Protein AF-A0A699VR55-F1 (afdb_monomer)

pLDDT: mean 71.98, std 16.81, range [39.75, 91.88]

Foldseek 3Di:
DPPLVVLVVVLVPDDPVVNVLLCVQVVNCLNVDDPVVVVVSVVVCVVCVVVSCVVVVVVCVVPDDPDPVVVVVVVVVVVVVVVVVVVVVVVVVVVVPPDDDPPDDDDDDDDDPDDDDD

Secondary structure (DSSP, 8-state):
---HHHHHHHHHHS-HHHHHHHHHHHTT-GGGS-HHHHHHHHHHHHHTHHHHHHHHHHHHTTS---SSHHHHHHHHHHHHHHHHHHHHHHHHHHHHT---------------------

Sequence (118 aa):
MFPVTQIDTFYNGLTLRHRDTINAAAGETFMKRRPEECYDIIKNMTAHHNDWETSTQRSESSSSITSSSDTEIAALKAEMAEINKNLMRVLHVNQQGKAVTPNYETCGGSHSFTDCPA

Mean predicted aligned error: 18.58 Å

Radius of gyration: 27.12 Å; Cα contacts (8 Å, |Δi|>4): 20; chains: 1; bounding box: 40×49×87 Å

Solvent-accessible surface area (backbone atoms only — not comparable to full-atom values): 7503 Å² total; per-residue (Å²): 130,83,63,66,66,57,58,54,51,53,59,72,69,47,56,70,70,57,48,53,53,50,22,60,77,46,72,70,38,48,93,78,51,56,70,70,57,45,49,51,52,55,50,49,49,64,76,40,40,71,64,49,49,50,55,53,43,56,62,36,66,79,55,79,83,94,75,71,60,66,62,52,54,55,51,52,55,52,53,53,53,53,54,54,53,50,50,53,48,54,54,52,54,61,65,70,70,74,80,81,78,83,81,75,88,83,82,86,86,87,82,83,93,7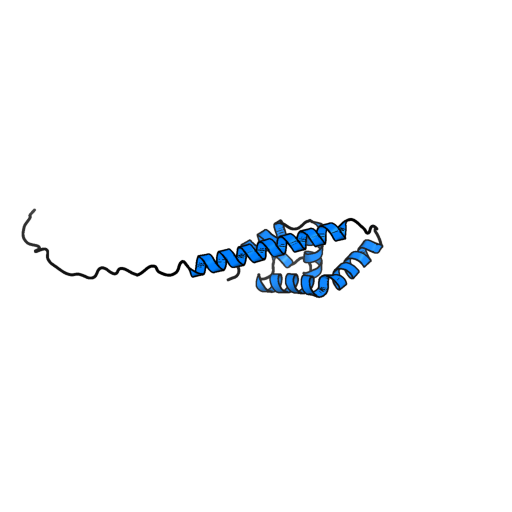3,90,87,89,133

Organism: Tanacetum cinerariifolium (NCBI:txid118510)

Structure (mmCIF, N/CA/C/O backbone):
data_AF-A0A699VR55-F1
#
_entry.id   AF-A0A699VR55-F1
#
loop_
_atom_site.group_PDB
_atom_site.id
_atom_site.type_symbol
_atom_site.label_atom_id
_atom_site.label_alt_id
_atom_site.label_comp_id
_atom_site.label_asym_id
_atom_site.label_entity_id
_atom_site.label_seq_id
_atom_site.pdbx_PDB_ins_code
_atom_site.Cartn_x
_atom_site.Cartn_y
_atom_site.Cartn_z
_atom_site.occupancy
_atom_site.B_iso_or_equiv
_atom_site.auth_seq_id
_atom_site.auth_comp_id
_atom_site.auth_asym_id
_atom_site.auth_atom_id
_atom_site.pdbx_PDB_model_num
ATOM 1 N N . MET A 1 1 ? -14.618 -5.548 11.694 1.00 52.09 1 MET A N 1
ATOM 2 C CA . MET A 1 1 ? -13.806 -4.323 11.818 1.00 52.09 1 MET A CA 1
ATOM 3 C C . MET A 1 1 ? -12.442 -4.642 11.245 1.00 52.09 1 MET A C 1
ATOM 5 O O . MET A 1 1 ? -11.775 -5.511 11.795 1.00 52.09 1 MET A O 1
ATOM 9 N N . PHE A 1 2 ? -12.083 -4.060 10.100 1.00 53.81 2 PHE A N 1
ATOM 10 C CA . PHE A 1 2 ? -10.718 -4.182 9.589 1.00 53.81 2 PHE A CA 1
ATOM 11 C C . PHE A 1 2 ? -9.791 -3.452 10.567 1.00 53.81 2 PHE A C 1
ATOM 13 O O . PHE A 1 2 ? -10.097 -2.316 10.938 1.00 53.81 2 PHE A O 1
ATOM 20 N N . PRO A 1 3 ? -8.729 -4.092 11.076 1.00 64.19 3 PRO A N 1
ATOM 21 C CA . PRO A 1 3 ? -7.882 -3.446 12.057 1.00 64.19 3 PRO A CA 1
ATOM 22 C C . PRO A 1 3 ? -7.101 -2.327 11.360 1.00 64.19 3 PRO A C 1
ATOM 24 O O . PRO A 1 3 ? -6.351 -2.580 10.423 1.00 64.19 3 PRO A O 1
ATOM 27 N N . VAL A 1 4 ? -7.292 -1.090 11.830 1.00 67.81 4 VAL A N 1
ATOM 28 C CA . VAL A 1 4 ? -6.592 0.133 11.377 1.00 67.81 4 VAL A CA 1
ATOM 29 C C . VAL A 1 4 ? -5.079 -0.107 11.243 1.00 67.81 4 VAL A C 1
ATOM 31 O O . VAL A 1 4 ? -4.454 0.313 10.273 1.00 67.81 4 VAL A O 1
ATOM 34 N N . THR A 1 5 ? -4.540 -0.953 12.124 1.00 79.12 5 THR A N 1
ATOM 35 C CA . THR A 1 5 ? -3.138 -1.378 12.154 1.00 79.12 5 THR A CA 1
ATOM 36 C C . THR A 1 5 ? -2.628 -2.023 10.860 1.00 79.12 5 THR A C 1
ATOM 38 O O . THR A 1 5 ? -1.430 -1.954 10.588 1.00 79.12 5 THR A O 1
ATOM 41 N N . GLN A 1 6 ? -3.485 -2.640 10.039 1.00 82.88 6 GLN A N 1
ATOM 42 C CA . GLN A 1 6 ? -3.068 -3.242 8.766 1.00 82.88 6 GLN A CA 1
ATOM 43 C C . GLN A 1 6 ? -2.752 -2.189 7.700 1.00 82.88 6 GLN A C 1
ATOM 45 O O . GLN A 1 6 ? -1.771 -2.340 6.974 1.00 82.88 6 GLN A O 1
ATOM 50 N N . ILE A 1 7 ? -3.545 -1.117 7.630 1.00 88.06 7 ILE A N 1
ATOM 51 C CA . ILE A 1 7 ? -3.323 -0.010 6.689 1.00 88.06 7 ILE A CA 1
ATOM 52 C C . ILE A 1 7 ? -2.084 0.780 7.098 1.00 88.06 7 ILE A C 1
ATOM 54 O O . ILE A 1 7 ? -1.254 1.093 6.245 1.00 88.06 7 ILE A O 1
ATOM 58 N N . ASP A 1 8 ? -1.916 1.024 8.398 1.00 88.06 8 ASP A N 1
ATOM 59 C CA . ASP A 1 8 ? -0.719 1.676 8.928 1.00 88.06 8 ASP A CA 1
ATOM 60 C C . ASP A 1 8 ? 0.542 0.879 8.590 1.00 88.06 8 ASP A C 1
ATOM 62 O O . ASP A 1 8 ? 1.522 1.434 8.100 1.00 88.06 8 ASP A O 1
ATOM 66 N N . THR A 1 9 ? 0.515 -0.438 8.809 1.00 90.69 9 THR A N 1
ATOM 67 C CA . THR A 1 9 ? 1.656 -1.312 8.505 1.00 90.69 9 THR A CA 1
ATOM 68 C C . THR A 1 9 ? 1.962 -1.318 7.009 1.00 90.69 9 THR A C 1
ATOM 70 O O . THR A 1 9 ? 3.120 -1.160 6.628 1.00 90.69 9 THR A O 1
ATOM 73 N N . PHE A 1 10 ? 0.936 -1.444 6.160 1.00 88.69 10 PHE A N 1
ATOM 74 C CA . PHE A 1 10 ? 1.089 -1.393 4.707 1.00 88.69 10 PHE A CA 1
ATOM 75 C C . PHE A 1 10 ? 1.740 -0.082 4.265 1.00 88.69 10 PHE A C 1
ATOM 77 O O . PHE A 1 10 ? 2.789 -0.102 3.628 1.00 88.69 10 PHE A O 1
ATOM 84 N N . TYR A 1 11 ? 1.171 1.055 4.661 1.00 90.69 11 TYR A N 1
ATOM 85 C CA . TYR A 1 11 ? 1.680 2.366 4.275 1.00 90.69 11 TYR A CA 1
ATOM 86 C C . TYR A 1 11 ? 3.098 2.614 4.794 1.00 90.69 11 TYR A C 1
ATOM 88 O O . TYR A 1 11 ? 3.944 3.133 4.066 1.00 90.69 11 TYR A O 1
ATOM 96 N N . ASN A 1 12 ? 3.392 2.194 6.026 1.00 89.25 12 ASN A N 1
ATOM 97 C CA . ASN A 1 12 ? 4.725 2.314 6.608 1.00 89.25 12 ASN A CA 1
ATOM 98 C C . ASN A 1 12 ? 5.763 1.391 5.943 1.00 89.25 12 ASN A C 1
ATOM 100 O O . ASN A 1 12 ? 6.956 1.682 6.012 1.00 89.25 12 ASN A O 1
ATOM 104 N N . GLY A 1 13 ? 5.331 0.332 5.256 1.00 91.56 13 GLY A N 1
ATOM 105 C CA . GLY A 1 13 ? 6.189 -0.512 4.422 1.00 91.56 13 GLY A CA 1
ATOM 106 C C . GLY A 1 13 ? 6.477 0.061 3.029 1.00 91.56 13 GLY A C 1
ATOM 107 O O . GLY A 1 13 ? 7.387 -0.410 2.353 1.00 91.56 13 GLY A O 1
ATOM 108 N N . LEU A 1 14 ? 5.738 1.084 2.584 1.00 88.44 14 LEU A N 1
ATOM 109 C CA . LEU A 1 14 ? 5.921 1.674 1.257 1.00 88.44 14 LEU A CA 1
ATOM 110 C C . LEU A 1 14 ? 7.146 2.587 1.186 1.00 88.44 14 LEU A C 1
ATOM 112 O O . LEU A 1 14 ? 7.452 3.315 2.137 1.00 88.44 14 LEU A O 1
ATOM 116 N N . THR A 1 15 ? 7.774 2.620 0.007 1.00 89.19 15 THR A N 1
ATOM 117 C CA . THR A 1 15 ? 8.771 3.637 -0.351 1.00 89.19 15 THR A CA 1
ATOM 118 C C . THR A 1 15 ? 8.132 5.028 -0.396 1.00 89.19 15 THR A C 1
ATOM 120 O O . 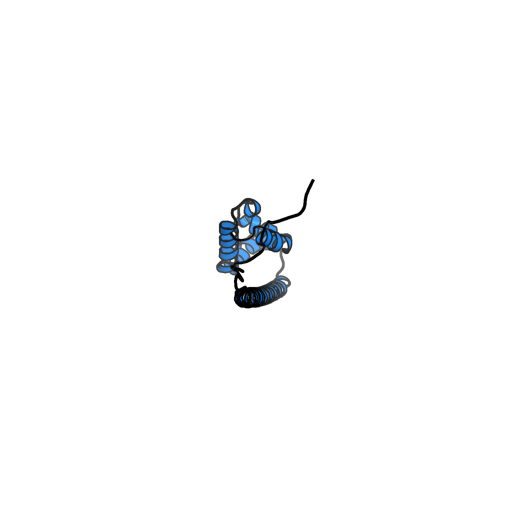THR A 1 15 ? 6.923 5.164 -0.600 1.00 89.19 15 THR A O 1
ATOM 123 N N . LEU A 1 16 ? 8.949 6.074 -0.237 1.00 88.62 16 LEU A N 1
ATOM 124 C CA . LEU A 1 16 ? 8.480 7.464 -0.237 1.00 88.62 16 LEU A CA 1
ATOM 125 C C . LEU A 1 16 ? 7.668 7.798 -1.501 1.00 88.62 16 LEU A C 1
ATOM 127 O O . LEU A 1 16 ? 6.539 8.266 -1.389 1.00 88.62 16 LEU A O 1
ATOM 131 N N . ARG A 1 17 ? 8.175 7.418 -2.684 1.00 85.69 17 ARG A N 1
ATOM 132 C CA . ARG A 1 17 ? 7.498 7.629 -3.977 1.00 85.69 17 ARG A CA 1
ATOM 133 C C . ARG A 1 17 ? 6.079 7.054 -3.995 1.00 85.69 17 ARG A C 1
ATOM 135 O O . ARG A 1 17 ? 5.145 7.700 -4.466 1.00 85.69 17 ARG A O 1
ATOM 142 N N . HIS A 1 18 ? 5.895 5.840 -3.475 1.00 85.88 18 HIS A N 1
ATOM 143 C CA . HIS A 1 18 ? 4.579 5.201 -3.452 1.00 85.88 18 HIS A CA 1
ATOM 144 C C . HIS A 1 18 ? 3.627 5.873 -2.459 1.00 85.88 18 HIS A C 1
ATOM 146 O O . HIS A 1 18 ? 2.436 5.986 -2.744 1.00 85.88 18 HIS A O 1
ATOM 152 N N . ARG A 1 19 ? 4.134 6.380 -1.329 1.00 90.44 19 ARG A N 1
ATOM 153 C CA . ARG A 1 19 ? 3.317 7.166 -0.394 1.00 90.44 19 ARG A CA 1
ATOM 154 C C . ARG A 1 19 ? 2.850 8.467 -1.025 1.00 90.44 19 ARG A C 1
ATOM 156 O O . ARG A 1 19 ? 1.668 8.776 -0.927 1.00 90.44 19 ARG A O 1
ATOM 163 N N . ASP A 1 20 ? 3.737 9.178 -1.712 1.00 88.38 20 ASP A N 1
ATOM 164 C CA . ASP A 1 20 ? 3.398 10.429 -2.396 1.00 88.38 20 ASP A CA 1
ATOM 165 C C . ASP A 1 20 ? 2.334 10.195 -3.471 1.00 88.38 20 ASP A C 1
ATOM 167 O O . ASP A 1 20 ? 1.360 10.935 -3.564 1.00 88.38 20 ASP A O 1
ATOM 171 N N . THR A 1 21 ? 2.459 9.092 -4.211 1.00 86.88 21 THR A N 1
ATOM 172 C CA . THR A 1 21 ? 1.493 8.674 -5.235 1.00 86.88 21 THR A CA 1
ATOM 173 C C . THR A 1 21 ? 0.105 8.401 -4.638 1.00 86.88 21 THR A C 1
ATOM 175 O O . THR A 1 21 ? -0.904 8.904 -5.134 1.00 86.88 21 THR A O 1
ATOM 178 N N . ILE A 1 22 ? 0.040 7.631 -3.547 1.00 89.94 22 I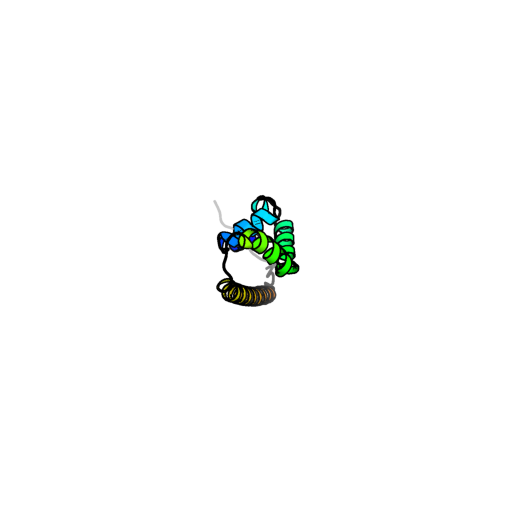LE A N 1
ATOM 179 C CA . ILE A 1 22 ? -1.217 7.315 -2.849 1.00 89.94 22 ILE A CA 1
ATOM 180 C C . ILE A 1 22 ? -1.829 8.572 -2.228 1.00 89.94 22 ILE A C 1
ATOM 182 O O . ILE A 1 22 ? -3.039 8.785 -2.313 1.00 89.94 22 ILE A O 1
ATOM 186 N N . ASN A 1 23 ? -1.005 9.425 -1.620 1.00 90.56 23 ASN A N 1
ATOM 187 C CA . ASN A 1 23 ? -1.462 10.684 -1.052 1.00 90.56 23 ASN A CA 1
ATOM 188 C C . ASN A 1 23 ? -2.005 11.602 -2.142 1.00 90.56 23 ASN A C 1
ATOM 190 O O . ASN A 1 23 ? -3.102 12.114 -1.971 1.00 90.56 23 ASN A O 1
ATOM 194 N N . ALA A 1 24 ? -1.331 11.746 -3.284 1.00 86.88 24 ALA A N 1
ATOM 195 C CA . ALA A 1 24 ? -1.836 12.529 -4.409 1.00 86.88 24 ALA A CA 1
ATOM 196 C C . ALA A 1 24 ? -3.208 12.022 -4.890 1.00 86.88 24 ALA A C 1
ATOM 198 O O . ALA A 1 24 ? -4.138 12.814 -5.037 1.00 86.88 24 ALA A O 1
ATOM 199 N N . ALA A 1 25 ? -3.375 10.702 -5.041 1.00 85.62 25 ALA A N 1
ATOM 200 C CA . ALA A 1 25 ? -4.653 10.093 -5.420 1.00 85.62 25 ALA A CA 1
ATOM 201 C C . ALA A 1 25 ? -5.764 10.324 -4.380 1.00 85.62 25 ALA A C 1
ATOM 203 O O . ALA A 1 25 ? -6.932 10.497 -4.725 1.00 85.62 25 ALA A O 1
ATOM 204 N N . ALA A 1 26 ? -5.404 10.355 -3.097 1.00 88.62 26 ALA A N 1
ATOM 205 C CA . ALA A 1 26 ? -6.328 10.583 -1.994 1.00 88.62 26 ALA A CA 1
ATOM 206 C C . ALA A 1 26 ? -6.513 12.070 -1.627 1.00 88.62 26 ALA A C 1
ATOM 208 O O . ALA A 1 26 ? -7.239 12.367 -0.673 1.00 88.62 26 ALA A O 1
ATOM 209 N N . GLY A 1 27 ? -5.853 13.005 -2.323 1.00 88.06 27 GLY A N 1
ATOM 210 C CA . GLY A 1 27 ? -5.833 14.431 -1.972 1.00 88.06 27 GLY A CA 1
ATOM 211 C C . GLY A 1 27 ? -5.174 14.710 -0.616 1.00 88.06 27 GLY A C 1
ATOM 212 O O . GLY A 1 27 ? -5.719 15.452 0.190 1.00 88.06 27 GLY A O 1
ATOM 213 N N . GLU A 1 28 ? -4.066 14.030 -0.324 1.00 87.50 28 GLU A N 1
ATOM 214 C CA . GLU A 1 28 ? -3.282 14.043 0.923 1.00 87.50 28 GLU A CA 1
ATOM 215 C C . GLU A 1 28 ? -4.035 13.568 2.178 1.00 87.50 28 GLU A C 1
ATOM 217 O O . GLU A 1 28 ? -3.540 13.656 3.303 1.00 87.50 28 GLU A O 1
ATOM 222 N N . THR A 1 29 ? -5.241 13.020 2.013 1.00 91.06 29 THR A N 1
ATOM 223 C CA . THR A 1 29 ? -6.098 12.607 3.136 1.00 91.06 29 THR A CA 1
ATOM 224 C C . THR A 1 29 ? -6.097 11.109 3.409 1.00 91.06 29 THR A C 1
ATOM 226 O O . THR A 1 29 ? -6.862 10.672 4.263 1.00 91.06 29 THR A O 1
ATOM 229 N N . PHE A 1 30 ? -5.246 10.320 2.742 1.00 91.38 30 PHE A N 1
ATOM 230 C CA . PHE A 1 30 ? -5.273 8.854 2.820 1.00 91.38 30 PHE A CA 1
ATOM 231 C C . PHE A 1 30 ? -5.321 8.341 4.270 1.00 91.38 30 PHE A C 1
ATOM 233 O O . PHE A 1 30 ? -6.235 7.616 4.640 1.00 91.38 30 PHE A O 1
ATOM 240 N N . MET A 1 31 ? -4.425 8.828 5.133 1.00 89.31 31 MET A N 1
ATOM 241 C CA . MET A 1 31 ? -4.356 8.426 6.547 1.00 89.31 31 MET A CA 1
ATOM 242 C C . MET A 1 31 ? -5.500 8.917 7.440 1.00 89.31 31 MET A C 1
ATOM 244 O O . MET A 1 31 ? -5.621 8.498 8.587 1.00 89.31 31 MET A O 1
ATOM 248 N N . LYS A 1 32 ? -6.336 9.828 6.943 1.00 89.62 32 LYS A N 1
ATOM 249 C CA . LYS A 1 32 ? -7.476 10.394 7.677 1.00 89.62 32 LYS A CA 1
ATOM 250 C C . LYS A 1 32 ? -8.802 9.739 7.283 1.00 89.62 32 LYS A C 1
ATOM 252 O O . LYS A 1 32 ? -9.831 10.055 7.878 1.00 89.62 32 LYS A O 1
ATOM 257 N N . ARG A 1 33 ? -8.796 8.873 6.266 1.00 90.12 33 ARG A N 1
ATOM 258 C CA . ARG A 1 33 ? -9.988 8.194 5.753 1.00 90.12 33 ARG A CA 1
ATOM 259 C C . ARG A 1 33 ? -10.318 6.945 6.558 1.00 90.12 33 ARG A C 1
ATOM 261 O O . ARG A 1 33 ? -9.512 6.432 7.332 1.00 90.12 33 ARG A O 1
ATOM 268 N N . ARG A 1 34 ? -11.548 6.463 6.382 1.00 91.88 34 ARG A N 1
ATOM 269 C CA . ARG A 1 34 ? -11.985 5.197 6.978 1.00 91.88 34 ARG A CA 1
ATOM 270 C C . ARG A 1 34 ? -11.247 4.030 6.315 1.00 91.88 34 ARG A C 1
ATOM 272 O O . ARG A 1 34 ? -10.945 4.129 5.124 1.00 91.88 34 ARG A O 1
ATOM 279 N N . PRO A 1 35 ? -11.006 2.918 7.031 1.00 86.06 35 PRO A N 1
ATOM 280 C CA . PRO A 1 35 ? -10.310 1.766 6.470 1.00 86.06 35 PRO A CA 1
ATOM 281 C C . PRO A 1 35 ? -10.886 1.285 5.136 1.00 86.06 35 PRO A C 1
ATOM 283 O O . PRO A 1 35 ? -10.133 0.999 4.213 1.00 86.06 35 PRO A O 1
ATOM 286 N N . GLU A 1 36 ? -12.212 1.255 5.010 1.00 89.00 36 GLU A N 1
ATOM 287 C CA . GLU A 1 36 ? -12.918 0.825 3.802 1.00 89.00 36 GLU A CA 1
ATOM 288 C C . GLU A 1 36 ? -12.582 1.708 2.589 1.00 89.00 36 GLU A C 1
ATOM 290 O O . GLU A 1 36 ? -12.269 1.192 1.520 1.00 89.00 36 GLU A O 1
ATOM 295 N N . GLU A 1 37 ? -12.544 3.031 2.771 1.00 90.69 37 GLU A N 1
ATOM 296 C CA . GLU A 1 37 ? -12.175 3.967 1.702 1.00 90.69 37 GLU A CA 1
ATOM 297 C C . GLU A 1 37 ? -10.705 3.818 1.296 1.00 90.69 37 GLU A C 1
ATOM 299 O O . GLU A 1 37 ? -10.373 3.901 0.115 1.00 90.69 37 GLU A O 1
ATOM 304 N N . CYS A 1 38 ? -9.812 3.570 2.257 1.00 90.69 38 CYS A N 1
ATOM 305 C CA . CYS A 1 38 ? -8.406 3.302 1.963 1.00 90.69 38 CYS A CA 1
ATOM 306 C C . CYS A 1 38 ? -8.243 2.030 1.122 1.00 90.69 38 CYS A C 1
ATOM 308 O O . CYS A 1 38 ? -7.447 2.017 0.181 1.00 90.69 38 CYS A O 1
ATOM 310 N N . TYR A 1 39 ? -9.015 0.979 1.417 1.00 89.50 39 TYR A N 1
ATOM 311 C CA . TYR A 1 39 ? -9.036 -0.237 0.602 1.00 89.50 39 TYR A CA 1
ATOM 312 C C . TYR A 1 39 ? -9.549 0.028 -0.811 1.00 89.50 39 TYR A C 1
ATOM 314 O O . TYR A 1 39 ? -8.937 -0.456 -1.763 1.00 89.50 39 TYR A O 1
ATOM 322 N N . ASP A 1 40 ? -10.621 0.804 -0.966 1.00 91.00 40 ASP A N 1
ATOM 323 C CA . ASP A 1 40 ? -11.151 1.150 -2.286 1.00 91.00 40 ASP A CA 1
ATOM 324 C C . ASP A 1 40 ? -10.136 1.950 -3.112 1.00 91.00 40 ASP A C 1
ATOM 326 O O . ASP A 1 40 ? -9.950 1.660 -4.293 1.00 91.00 40 ASP A O 1
ATOM 330 N N . ILE A 1 41 ? -9.400 2.882 -2.493 1.00 90.00 41 ILE A N 1
ATOM 331 C CA . ILE A 1 41 ? -8.323 3.638 -3.152 1.00 90.00 41 ILE A CA 1
ATOM 332 C C . ILE A 1 41 ? -7.191 2.704 -3.596 1.00 90.00 41 ILE A C 1
ATOM 334 O O . ILE A 1 41 ? -6.805 2.731 -4.764 1.00 90.00 41 ILE A O 1
ATOM 338 N N . ILE A 1 42 ? -6.688 1.839 -2.707 1.00 89.00 42 ILE A N 1
ATOM 339 C CA . ILE A 1 42 ? -5.628 0.872 -3.045 1.00 89.00 42 ILE A CA 1
ATOM 340 C C . ILE A 1 42 ? -6.087 -0.055 -4.178 1.00 89.00 42 ILE A C 1
ATOM 342 O O . ILE A 1 42 ? -5.346 -0.306 -5.132 1.00 89.00 42 ILE A O 1
ATOM 346 N N . LYS A 1 43 ? -7.323 -0.555 -4.098 1.00 89.38 43 LYS A N 1
ATOM 347 C CA . LYS A 1 43 ? -7.912 -1.445 -5.101 1.00 89.38 43 LYS A CA 1
ATOM 348 C C . LYS A 1 43 ? -8.065 -0.742 -6.448 1.00 89.38 43 LYS A C 1
ATOM 350 O O . LYS A 1 43 ? -7.731 -1.335 -7.469 1.00 89.38 43 LYS A O 1
ATOM 355 N N . ASN A 1 44 ? -8.509 0.512 -6.451 1.00 88.69 44 ASN A N 1
ATOM 356 C CA . ASN A 1 44 ? -8.633 1.332 -7.652 1.00 88.69 44 ASN A CA 1
ATOM 357 C C . ASN A 1 44 ? -7.264 1.598 -8.300 1.00 88.69 44 ASN A C 1
ATOM 359 O O . ASN A 1 44 ? -7.107 1.400 -9.500 1.00 88.69 44 ASN A O 1
ATOM 363 N N . MET A 1 45 ? -6.246 1.948 -7.505 1.00 84.81 45 MET A N 1
ATOM 364 C CA . MET A 1 45 ? -4.872 2.135 -7.994 1.00 84.81 45 MET A CA 1
ATOM 365 C C . MET A 1 45 ? -4.277 0.841 -8.562 1.00 84.81 45 MET A C 1
ATOM 367 O O . MET A 1 45 ? -3.577 0.873 -9.567 1.00 84.81 45 MET A O 1
ATOM 371 N N . THR A 1 46 ? -4.592 -0.306 -7.955 1.00 85.06 46 THR A N 1
ATOM 372 C CA . THR A 1 46 ? -4.148 -1.620 -8.446 1.00 85.06 46 THR A CA 1
ATOM 373 C C . THR A 1 46 ? -4.855 -2.003 -9.750 1.00 85.06 46 THR A C 1
ATOM 375 O O . THR A 1 46 ? -4.229 -2.546 -10.656 1.00 85.06 46 THR A O 1
ATOM 378 N N . ALA A 1 47 ? -6.155 -1.711 -9.868 1.00 87.25 47 ALA A N 1
ATOM 379 C CA . ALA A 1 47 ? -6.945 -1.995 -11.067 1.00 87.25 47 ALA A CA 1
ATOM 380 C C . ALA A 1 47 ? -6.553 -1.111 -12.264 1.00 87.25 47 ALA A C 1
ATOM 382 O O . ALA A 1 47 ? -6.585 -1.575 -13.401 1.00 87.25 47 ALA A O 1
ATOM 383 N N . HIS A 1 48 ? -6.143 0.130 -11.998 1.00 81.56 48 HIS A N 1
ATOM 384 C CA . HIS A 1 48 ? -5.771 1.132 -13.001 1.00 81.56 48 HIS A CA 1
ATOM 385 C C . HIS A 1 48 ? -4.268 1.446 -13.007 1.00 81.56 48 HIS A C 1
ATOM 387 O O . HIS A 1 48 ? -3.861 2.552 -13.363 1.00 81.56 48 HIS A O 1
ATOM 393 N N . HIS A 1 49 ? -3.434 0.474 -12.625 1.00 74.19 49 HIS A N 1
ATOM 394 C CA . HIS A 1 49 ? -1.988 0.658 -12.470 1.00 74.19 49 HIS A CA 1
ATOM 395 C C . HIS A 1 49 ? -1.332 1.298 -13.704 1.00 74.19 49 HIS A C 1
ATOM 397 O O . HIS A 1 49 ? -0.612 2.280 -13.569 1.00 74.19 49 HIS A O 1
ATOM 403 N N . ASN A 1 50 ? -1.643 0.808 -14.910 1.00 67.56 50 ASN A N 1
ATOM 404 C CA . ASN A 1 50 ? -1.041 1.309 -16.152 1.00 67.56 50 ASN A CA 1
ATOM 405 C C . ASN A 1 50 ? -1.448 2.761 -16.471 1.00 67.56 50 ASN A C 1
ATOM 407 O O . ASN A 1 50 ? -0.635 3.540 -16.966 1.00 67.56 50 ASN A O 1
ATOM 411 N N . ASP A 1 51 ? -2.693 3.144 -16.172 1.00 68.12 51 ASP A N 1
ATOM 412 C CA . ASP A 1 51 ? -3.206 4.496 -16.438 1.00 68.12 51 ASP A CA 1
ATOM 413 C C . ASP A 1 51 ? -2.555 5.513 -15.500 1.00 68.12 51 ASP A C 1
ATOM 415 O O . ASP A 1 51 ? -2.171 6.618 -15.899 1.00 68.12 51 ASP A O 1
ATOM 419 N N . TRP A 1 52 ? -2.394 5.116 -14.238 1.00 64.00 52 TRP A N 1
ATOM 420 C CA . TRP A 1 52 ? -1.785 5.958 -13.227 1.00 64.00 52 TRP A CA 1
ATOM 421 C C . TRP A 1 52 ? -0.272 6.048 -13.395 1.00 64.00 52 TRP A C 1
ATOM 423 O O . TRP A 1 52 ? 0.285 7.138 -13.276 1.00 64.00 52 TRP A O 1
ATOM 433 N N . GLU A 1 53 ? 0.398 4.946 -13.727 1.00 60.25 53 GLU A N 1
ATOM 434 C CA . GLU A 1 53 ? 1.817 4.949 -14.071 1.00 60.25 53 GLU A CA 1
ATOM 435 C C . GLU A 1 53 ? 2.056 5.866 -15.269 1.00 60.25 53 GLU A C 1
ATOM 437 O O . GLU A 1 53 ? 2.918 6.721 -15.183 1.00 60.25 53 GLU A O 1
ATOM 442 N N . THR A 1 54 ? 1.196 5.859 -16.294 1.00 57.00 54 THR A N 1
ATOM 443 C CA . THR A 1 54 ? 1.282 6.809 -17.419 1.00 57.00 54 THR A CA 1
ATOM 444 C C . THR A 1 54 ? 1.074 8.268 -16.985 1.00 57.00 54 THR A C 1
ATOM 446 O O . THR A 1 54 ? 1.711 9.166 -17.528 1.00 57.00 54 THR A O 1
ATOM 449 N N . SER A 1 55 ? 0.216 8.550 -15.998 1.00 58.84 55 SER A N 1
ATOM 450 C CA . SER A 1 55 ? 0.008 9.912 -15.467 1.00 58.84 55 SER A CA 1
ATOM 451 C C . SER A 1 55 ? 1.165 10.390 -14.577 1.00 58.84 55 SER A C 1
ATOM 453 O O . SER A 1 55 ? 1.593 11.547 -14.646 1.00 58.84 55 SER A O 1
ATOM 455 N N . THR A 1 56 ? 1.707 9.484 -13.766 1.00 50.72 56 THR A N 1
ATOM 456 C CA . THR A 1 56 ? 2.868 9.728 -12.898 1.00 50.72 56 THR A CA 1
ATOM 457 C C . THR A 1 56 ? 4.117 9.885 -13.763 1.00 50.72 56 THR A C 1
ATOM 459 O O . THR A 1 56 ? 4.836 10.867 -13.640 1.00 50.72 56 THR A O 1
ATOM 462 N N . GLN A 1 57 ? 4.268 9.022 -14.766 1.00 51.19 57 GLN A N 1
ATOM 463 C CA . GLN A 1 57 ? 5.303 9.038 -15.792 1.00 51.19 57 GLN A CA 1
ATOM 464 C C . GLN A 1 57 ? 5.116 10.158 -16.814 1.00 51.19 57 GLN A C 1
ATOM 466 O O . GLN A 1 57 ? 6.075 10.504 -17.477 1.00 51.19 57 GLN A O 1
ATOM 471 N N . ARG A 1 58 ? 3.944 10.780 -16.974 1.00 47.84 58 ARG A N 1
ATOM 472 C CA . ARG A 1 58 ? 3.802 12.017 -17.770 1.00 47.84 58 ARG A CA 1
ATOM 473 C C . ARG A 1 58 ? 4.355 13.221 -17.011 1.00 47.84 58 ARG A C 1
ATOM 475 O O . ARG A 1 58 ? 4.943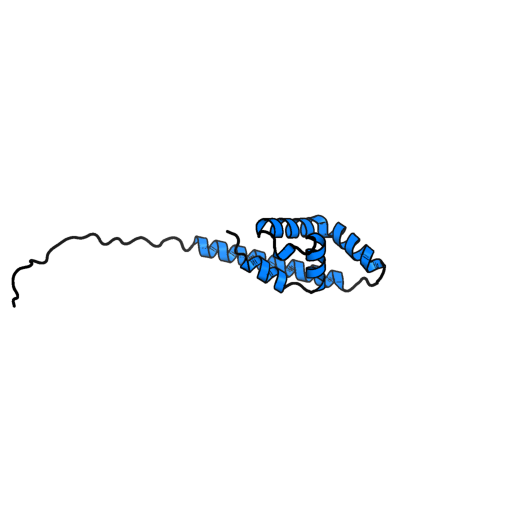 14.107 -17.627 1.00 47.84 58 ARG A O 1
ATOM 482 N N . SER A 1 59 ? 4.216 13.208 -15.687 1.00 50.47 59 SER A N 1
ATOM 483 C CA . SER A 1 59 ? 4.884 14.153 -14.787 1.00 50.47 59 SER A CA 1
ATOM 484 C C . SER A 1 59 ? 6.396 13.881 -14.740 1.00 50.47 59 SER A C 1
ATOM 486 O O . SER A 1 59 ? 7.185 14.805 -14.914 1.00 50.47 59 SER A O 1
ATOM 488 N N . GLU A 1 60 ? 6.807 12.612 -14.640 1.00 43.41 60 GLU A N 1
ATOM 489 C CA . GLU A 1 60 ? 8.215 12.184 -14.668 1.00 43.41 60 GLU A CA 1
ATOM 490 C C . GLU A 1 60 ? 8.815 12.072 -16.082 1.00 43.41 60 GLU A C 1
ATOM 492 O O . GLU A 1 60 ? 10.017 11.964 -16.221 1.00 43.41 60 GLU A O 1
ATOM 497 N N . SER A 1 61 ? 8.065 12.166 -17.181 1.00 41.94 61 SER A N 1
ATOM 498 C CA . SER A 1 61 ? 8.636 12.294 -18.543 1.00 41.94 61 SER A CA 1
ATOM 499 C C . SER A 1 61 ? 9.173 13.703 -18.782 1.00 41.94 61 SER A C 1
ATOM 501 O O . SER A 1 61 ? 9.836 13.954 -19.783 1.00 41.94 61 SER A O 1
ATOM 503 N N . SER A 1 62 ? 8.938 14.614 -17.833 1.00 49.12 62 SER A N 1
ATOM 504 C CA . SER A 1 62 ? 9.741 15.828 -17.681 1.00 49.12 62 SER A CA 1
ATOM 505 C C . SER A 1 62 ? 11.055 15.574 -16.909 1.00 49.12 62 SER A C 1
ATOM 507 O O . SER A 1 62 ? 11.886 16.471 -16.821 1.00 49.12 62 SER A O 1
ATOM 509 N N . SER A 1 63 ? 11.280 14.364 -16.381 1.00 48.78 63 SER A N 1
ATOM 510 C CA . SER A 1 63 ? 12.446 13.941 -15.588 1.00 48.78 63 SER A CA 1
ATOM 511 C C . SER A 1 63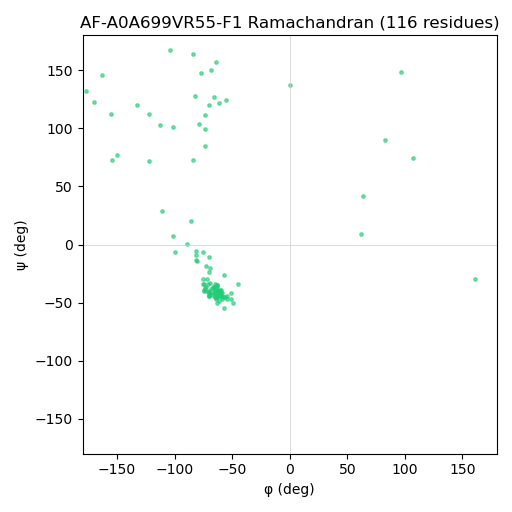 ? 12.707 12.415 -15.681 1.00 48.78 63 SER A C 1
ATOM 513 O O . SER A 1 63 ? 12.415 11.679 -14.746 1.00 48.78 63 SER A O 1
ATOM 515 N N . SER A 1 64 ? 13.205 11.952 -16.836 1.00 48.84 64 SER A N 1
ATOM 516 C CA . SER A 1 64 ? 13.885 10.669 -17.150 1.00 48.84 64 SER A CA 1
ATOM 517 C C . SER A 1 64 ? 14.072 9.647 -15.989 1.00 48.84 64 SER A C 1
ATOM 519 O O . SER A 1 64 ? 14.563 10.012 -14.930 1.00 48.84 64 SER A O 1
ATOM 521 N N . ILE A 1 65 ? 13.864 8.325 -16.108 1.00 49.19 65 ILE A N 1
ATOM 522 C CA . ILE A 1 65 ? 14.629 7.326 -16.894 1.00 49.19 65 ILE A CA 1
ATOM 523 C C . ILE A 1 65 ? 13.925 5.954 -16.734 1.00 49.19 65 ILE A C 1
ATOM 525 O O . ILE A 1 65 ? 13.652 5.511 -15.621 1.00 49.19 65 ILE A O 1
ATOM 529 N N . THR A 1 66 ? 13.696 5.239 -17.835 1.00 65.12 66 THR A N 1
ATOM 530 C CA . THR A 1 66 ? 13.225 3.844 -17.892 1.00 65.12 66 THR A CA 1
ATOM 531 C C . THR A 1 66 ? 14.380 2.847 -17.701 1.00 65.12 66 THR A C 1
ATOM 533 O O . THR A 1 66 ? 15.393 2.966 -18.384 1.00 65.12 66 THR A O 1
ATOM 536 N N . SER A 1 67 ? 14.233 1.898 -16.755 1.00 49.91 67 SER A N 1
ATOM 537 C CA . SER A 1 67 ? 14.848 0.538 -16.689 1.00 49.91 67 SER A CA 1
ATOM 538 C C . SER A 1 67 ? 14.813 -0.050 -15.254 1.00 49.91 67 SER A C 1
ATOM 540 O O . SER A 1 67 ? 14.686 -1.257 -15.074 1.00 49.91 67 SER A O 1
ATOM 542 N N . SER A 1 68 ? 14.855 0.789 -14.205 1.00 56.25 68 SER A N 1
ATOM 543 C CA . SER A 1 68 ? 14.884 0.328 -12.796 1.00 56.25 68 SER A CA 1
ATOM 544 C C . SER A 1 68 ? 13.530 -0.182 -12.272 1.00 56.25 68 SER A C 1
ATOM 546 O O . SER A 1 68 ? 13.489 -1.059 -11.411 1.00 56.25 68 SER A O 1
ATOM 548 N N . SER A 1 69 ? 12.421 0.348 -12.791 1.00 59.78 69 SER A N 1
ATOM 549 C CA . SER A 1 69 ? 11.079 0.171 -12.219 1.00 59.78 69 SER A CA 1
ATOM 550 C C . SER A 1 69 ? 10.476 -1.220 -12.448 1.00 59.78 69 SER A C 1
ATOM 552 O O . SER A 1 69 ? 9.801 -1.750 -11.567 1.00 59.78 69 SER A O 1
ATOM 554 N N . ASP A 1 70 ? 10.757 -1.857 -13.589 1.00 61.78 70 ASP A N 1
ATOM 555 C CA . ASP A 1 70 ? 10.145 -3.146 -13.959 1.00 61.78 70 ASP A CA 1
ATOM 556 C C . ASP A 1 70 ? 10.546 -4.282 -13.003 1.00 61.78 70 ASP A C 1
ATOM 558 O O . ASP A 1 70 ? 9.751 -5.170 -12.682 1.00 61.78 70 ASP A O 1
ATOM 562 N N . THR A 1 71 ? 11.778 -4.226 -12.491 1.00 68.06 71 THR A N 1
ATOM 563 C CA . THR A 1 71 ? 12.303 -5.207 -11.528 1.00 68.06 71 THR A CA 1
ATOM 564 C C . THR A 1 71 ? 11.664 -5.030 -10.147 1.00 68.06 71 THR A C 1
ATOM 566 O O . THR A 1 71 ? 11.359 -6.011 -9.466 1.00 68.06 71 THR A O 1
ATOM 569 N N . GLU A 1 72 ? 11.400 -3.789 -9.740 1.00 69.88 72 GLU A N 1
ATOM 570 C CA . GLU A 1 72 ? 10.791 -3.467 -8.444 1.00 69.88 72 GLU A CA 1
ATOM 571 C C . GLU A 1 72 ? 9.297 -3.820 -8.410 1.00 69.88 72 GLU A C 1
ATOM 573 O O . GLU A 1 72 ? 8.801 -4.346 -7.412 1.00 69.88 72 GLU A O 1
ATOM 578 N N . ILE A 1 73 ? 8.587 -3.618 -9.524 1.00 74.62 73 ILE A N 1
ATOM 579 C CA . ILE A 1 73 ? 7.179 -4.013 -9.677 1.00 74.62 73 ILE A CA 1
ATOM 580 C C . ILE A 1 73 ? 7.040 -5.541 -9.628 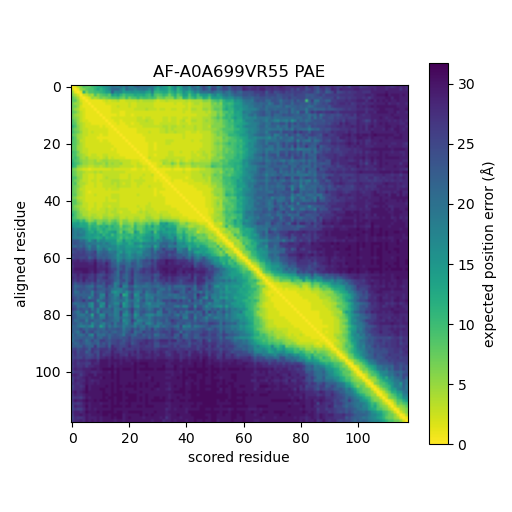1.00 74.62 73 ILE A C 1
ATOM 582 O O . ILE A 1 73 ? 6.137 -6.071 -8.971 1.00 74.62 73 ILE A O 1
ATOM 586 N N . ALA A 1 74 ? 7.958 -6.274 -10.265 1.00 79.38 74 ALA A N 1
ATOM 587 C CA . ALA A 1 74 ? 7.987 -7.732 -10.191 1.00 79.38 74 ALA A CA 1
ATOM 588 C C . ALA A 1 74 ? 8.227 -8.239 -8.755 1.00 79.38 74 ALA A C 1
ATOM 590 O O . ALA A 1 74 ? 7.564 -9.187 -8.322 1.00 79.38 74 ALA A O 1
ATOM 591 N N . ALA A 1 75 ? 9.114 -7.586 -7.996 1.00 78.75 75 ALA A N 1
ATOM 592 C CA . ALA A 1 75 ? 9.371 -7.915 -6.593 1.00 78.75 75 ALA A CA 1
ATOM 593 C C . ALA A 1 75 ? 8.146 -7.654 -5.697 1.00 78.75 75 ALA A C 1
ATOM 595 O O . ALA A 1 75 ? 7.751 -8.525 -4.919 1.00 78.75 75 ALA A O 1
ATOM 596 N N . LEU A 1 76 ? 7.475 -6.509 -5.864 1.00 74.06 76 LEU A N 1
ATOM 597 C CA . LEU A 1 76 ? 6.240 -6.180 -5.138 1.00 74.06 76 LEU A CA 1
ATOM 598 C C . LEU A 1 76 ? 5.122 -7.199 -5.397 1.00 74.06 76 LEU A C 1
ATOM 600 O O . LEU A 1 76 ? 4.402 -7.600 -4.481 1.00 74.06 76 LEU A O 1
ATOM 604 N N . LYS A 1 77 ? 4.995 -7.671 -6.641 1.00 85.19 77 LYS A N 1
ATOM 605 C CA . LYS A 1 77 ? 4.009 -8.693 -7.010 1.00 85.19 77 LYS A CA 1
ATOM 606 C C . LYS A 1 77 ? 4.272 -10.036 -6.314 1.00 85.19 77 LYS A C 1
ATOM 608 O O . LYS A 1 77 ? 3.320 -10.730 -5.951 1.00 85.19 77 LYS A O 1
ATOM 613 N N . ALA A 1 78 ? 5.539 -10.397 -6.110 1.00 84.62 78 ALA A N 1
ATOM 614 C CA . ALA A 1 78 ? 5.924 -11.608 -5.387 1.00 84.62 78 ALA A CA 1
ATOM 615 C C . ALA A 1 78 ? 5.623 -11.500 -3.880 1.00 84.62 78 ALA A C 1
ATOM 617 O O . ALA A 1 78 ? 5.026 -12.414 -3.311 1.00 84.62 78 ALA A O 1
ATOM 618 N N . GLU A 1 79 ? 5.943 -10.360 -3.263 1.00 86.06 79 GLU A N 1
ATOM 619 C CA . GLU A 1 79 ? 5.616 -10.046 -1.862 1.00 86.06 79 GLU A CA 1
ATOM 620 C C . GLU A 1 79 ? 4.104 -10.146 -1.591 1.00 86.06 79 GLU A C 1
ATOM 622 O O . GLU A 1 79 ? 3.668 -10.796 -0.638 1.00 86.06 79 GLU A O 1
ATOM 627 N N . MET A 1 80 ? 3.271 -9.595 -2.483 1.00 85.31 80 MET A N 1
ATOM 628 C CA . MET A 1 80 ? 1.810 -9.696 -2.360 1.00 85.31 80 MET A CA 1
ATOM 629 C C . MET A 1 80 ? 1.307 -11.146 -2.393 1.00 85.31 80 MET A C 1
ATOM 631 O O . MET A 1 80 ? 0.390 -11.504 -1.648 1.00 85.31 80 MET A O 1
ATOM 635 N N . ALA A 1 81 ? 1.900 -11.999 -3.231 1.00 87.44 81 ALA A N 1
ATOM 636 C CA . ALA A 1 81 ? 1.536 -13.412 -3.292 1.00 87.44 81 ALA A CA 1
ATOM 637 C C . ALA A 1 81 ? 1.898 -14.154 -1.992 1.00 87.44 81 ALA A C 1
ATOM 639 O O . ALA A 1 81 ? 1.141 -15.019 -1.542 1.00 87.44 81 ALA A O 1
ATOM 640 N N . GLU A 1 82 ? 3.019 -13.797 -1.367 1.00 91.56 82 GLU A N 1
ATOM 641 C CA . GLU A 1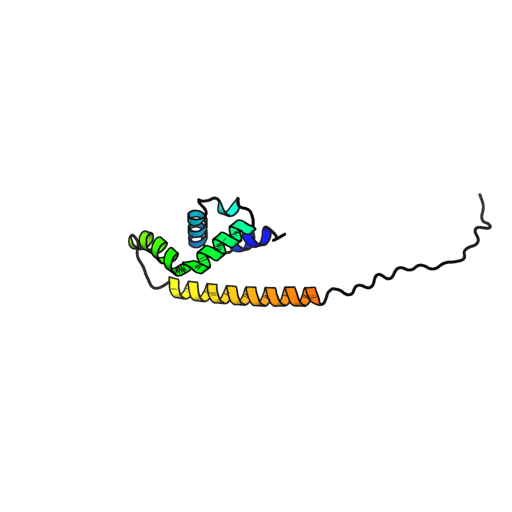 82 ? 3.471 -14.364 -0.095 1.00 91.56 82 GLU A CA 1
ATOM 642 C C . GLU A 1 82 ? 2.544 -13.965 1.066 1.00 91.56 82 GLU A C 1
ATOM 644 O O . GLU A 1 82 ? 2.109 -14.811 1.855 1.00 91.56 82 GLU A O 1
ATOM 649 N N . ILE A 1 83 ? 2.138 -12.692 1.114 1.00 80.19 83 ILE A N 1
ATOM 650 C CA . ILE A 1 83 ? 1.164 -12.181 2.089 1.00 80.19 83 ILE A CA 1
ATOM 651 C C . ILE A 1 83 ? -0.181 -12.899 1.939 1.00 80.19 83 ILE A C 1
ATOM 653 O O . ILE A 1 83 ? -0.768 -13.334 2.934 1.00 80.19 83 ILE A O 1
ATOM 657 N N . ASN A 1 84 ? -0.651 -13.093 0.704 1.00 86.25 84 ASN A N 1
ATOM 658 C CA . ASN A 1 84 ? -1.920 -13.769 0.442 1.00 86.25 84 ASN A CA 1
ATOM 659 C C . ASN A 1 84 ? -1.899 -15.240 0.915 1.00 86.25 84 ASN A C 1
ATOM 661 O O . ASN A 1 84 ? -2.853 -15.722 1.528 1.00 86.25 84 ASN A O 1
ATOM 665 N N . LYS A 1 85 ? -0.773 -15.948 0.730 1.00 89.12 85 LYS A N 1
ATOM 666 C CA . LYS A 1 85 ? -0.576 -17.304 1.282 1.00 89.12 85 LYS A CA 1
ATOM 667 C C . LYS A 1 85 ? -0.602 -17.324 2.812 1.00 89.12 85 LYS A C 1
ATOM 669 O O . LYS A 1 85 ? -1.159 -18.248 3.408 1.00 89.12 85 LYS A O 1
ATOM 674 N N . ASN A 1 86 ? 0.006 -16.336 3.466 1.00 84.44 86 ASN A N 1
ATOM 675 C CA . ASN A 1 86 ? 0.026 -16.251 4.929 1.00 84.44 86 ASN A CA 1
ATOM 676 C C . ASN A 1 86 ? -1.363 -15.964 5.498 1.00 84.44 86 ASN A C 1
ATOM 678 O O . ASN A 1 86 ? -1.758 -16.588 6.482 1.00 84.44 86 ASN A O 1
ATOM 682 N N . LEU A 1 87 ? -2.139 -15.113 4.827 1.00 79.75 87 LEU A N 1
ATOM 683 C CA . LEU A 1 87 ? -3.533 -14.864 5.175 1.00 79.75 87 LEU A CA 1
ATOM 684 C C . LEU A 1 87 ? -4.370 -16.149 5.095 1.00 79.75 87 LEU A C 1
ATOM 686 O O . LEU A 1 87 ? -5.094 -16.462 6.037 1.00 79.75 87 LEU A O 1
ATOM 690 N N . MET A 1 88 ? -4.210 -16.939 4.028 1.00 86.12 88 MET A N 1
ATOM 691 C CA . MET A 1 88 ? -4.881 -18.238 3.889 1.00 86.12 88 MET A CA 1
ATOM 692 C C . MET A 1 88 ? -4.518 -19.211 5.020 1.00 86.12 88 MET A C 1
ATOM 694 O O . MET A 1 88 ? -5.399 -19.884 5.555 1.00 86.12 88 MET A O 1
ATOM 698 N N . ARG A 1 89 ? -3.246 -19.253 5.445 1.00 82.25 89 ARG A N 1
ATOM 699 C CA . ARG A 1 89 ? -2.817 -20.055 6.605 1.00 82.25 89 ARG A CA 1
ATOM 700 C C . ARG A 1 89 ? -3.449 -19.576 7.908 1.00 82.25 89 ARG A C 1
ATOM 702 O O . ARG A 1 89 ? -3.972 -20.397 8.654 1.00 82.25 89 ARG A O 1
ATOM 709 N N . VAL A 1 90 ? -3.438 -18.273 8.178 1.00 77.69 90 VAL A N 1
ATOM 710 C CA . VAL A 1 90 ? -4.034 -17.697 9.396 1.00 77.69 90 VAL A CA 1
ATOM 711 C C . VAL A 1 90 ? -5.542 -17.953 9.450 1.00 77.69 90 VAL A C 1
ATOM 713 O O . VAL A 1 90 ? -6.065 -18.315 10.502 1.00 77.69 90 VAL A O 1
ATOM 716 N N . LEU A 1 91 ? -6.241 -17.819 8.320 1.00 78.12 91 LEU A N 1
ATOM 717 C CA . LEU A 1 91 ? -7.667 -18.133 8.218 1.00 78.12 91 LEU A CA 1
ATOM 718 C C . LEU A 1 91 ? -7.939 -19.620 8.478 1.00 78.12 91 LEU A C 1
ATOM 720 O O . LEU A 1 91 ? -8.873 -19.946 9.207 1.00 78.12 91 LEU A O 1
ATOM 724 N N . HIS A 1 92 ? -7.100 -20.515 7.951 1.00 69.88 92 HIS A N 1
ATOM 725 C CA . HIS A 1 92 ? -7.239 -21.957 8.160 1.00 69.88 92 HIS A CA 1
ATOM 726 C C . HIS A 1 92 ? -6.945 -22.385 9.609 1.00 69.88 92 HIS A C 1
ATOM 728 O O . HIS A 1 92 ? -7.690 -23.172 10.189 1.00 69.88 92 HIS A O 1
ATOM 734 N N . VAL A 1 93 ? -5.901 -21.829 10.232 1.00 63.50 93 VAL A N 1
ATOM 735 C CA . VAL A 1 93 ? -5.551 -22.097 11.639 1.00 63.50 93 VAL A CA 1
ATOM 736 C C . VAL A 1 93 ? -6.645 -21.590 12.585 1.00 63.50 93 VAL A C 1
ATOM 738 O O . VAL A 1 93 ? -7.031 -22.294 13.514 1.00 63.50 93 VAL A O 1
ATOM 741 N N . ASN A 1 94 ? -7.227 -20.418 12.312 1.00 59.34 94 ASN A N 1
ATOM 742 C CA . ASN A 1 94 ? -8.350 -19.897 13.099 1.00 59.34 94 ASN A CA 1
ATOM 743 C C . ASN A 1 94 ? -9.658 -20.681 12.895 1.00 59.34 94 ASN A C 1
ATOM 745 O O . ASN A 1 94 ? -10.503 -20.684 13.789 1.00 59.34 94 ASN A O 1
ATOM 749 N N . GLN A 1 95 ? -9.833 -21.375 11.764 1.00 58.34 95 GLN A N 1
ATOM 750 C CA . GLN A 1 95 ? -10.960 -22.294 11.558 1.00 58.34 95 GLN A CA 1
ATOM 751 C C . GLN A 1 95 ? -10.829 -23.586 12.380 1.00 58.34 95 GLN A C 1
ATOM 753 O O . GLN A 1 95 ? -11.847 -24.134 12.795 1.00 58.34 95 GLN A O 1
ATOM 758 N N . GLN A 1 96 ? -9.608 -24.049 12.674 1.00 55.06 96 GLN A N 1
ATOM 759 C CA . GLN A 1 96 ? -9.373 -25.226 13.525 1.00 55.06 96 GLN A CA 1
ATOM 760 C C . GLN A 1 96 ? -9.441 -24.913 15.037 1.00 55.06 96 GLN A C 1
ATOM 762 O O . GLN A 1 96 ? -9.574 -25.822 15.850 1.00 55.06 96 GLN A O 1
ATOM 767 N N . GLY A 1 97 ? -9.423 -23.634 15.431 1.00 52.50 97 GLY A N 1
ATOM 768 C CA . GLY A 1 97 ? -9.438 -23.178 16.828 1.00 52.50 97 GLY A CA 1
ATOM 769 C C . GLY A 1 97 ? -10.820 -23.028 17.483 1.00 52.50 97 GLY A C 1
ATOM 770 O O . GLY A 1 97 ? -10.941 -22.293 18.462 1.00 52.50 97 GLY A O 1
ATOM 771 N N . LYS A 1 98 ? -11.878 -23.668 16.964 1.00 57.03 98 LYS A N 1
ATOM 772 C CA . LYS A 1 98 ? -13.233 -23.600 17.547 1.00 57.03 98 LYS A CA 1
ATOM 773 C C . LYS A 1 98 ? -13.791 -24.979 17.905 1.00 57.03 98 LYS A C 1
ATOM 775 O O . LYS A 1 98 ? -14.734 -25.472 17.301 1.00 57.03 98 LYS A O 1
ATOM 780 N N . ALA A 1 99 ? -13.229 -25.558 18.960 1.00 50.59 99 ALA A N 1
ATOM 781 C CA . ALA A 1 99 ? -13.909 -26.528 19.812 1.00 50.59 99 ALA A CA 1
ATOM 782 C C . ALA A 1 99 ? -13.334 -26.422 21.231 1.00 50.59 99 ALA A C 1
ATOM 784 O O . ALA A 1 99 ? -12.519 -27.234 21.650 1.00 50.59 99 ALA A O 1
ATOM 785 N N . VAL A 1 100 ? -13.739 -25.387 21.968 1.00 50.88 100 VAL A N 1
ATOM 786 C CA . VAL A 1 100 ? -13.657 -25.421 23.431 1.00 50.88 100 VAL A CA 1
ATOM 787 C C . VAL A 1 100 ? -15.065 -25.725 23.910 1.00 50.88 100 VAL A C 1
ATOM 789 O O . VAL A 1 100 ? -15.958 -24.881 23.860 1.00 50.88 100 VAL A O 1
ATOM 792 N N . THR A 1 101 ? -15.270 -26.986 24.272 1.00 50.62 101 THR A N 1
ATOM 793 C CA . THR A 1 101 ? -16.446 -27.462 24.995 1.00 50.62 101 THR A CA 1
ATOM 794 C C . THR A 1 101 ? -16.601 -26.652 26.282 1.00 50.62 101 THR A C 1
ATOM 796 O O . THR A 1 101 ? -15.658 -26.629 27.074 1.00 50.62 101 THR A O 1
ATOM 799 N N . PRO A 1 102 ? -17.750 -26.008 26.537 1.00 48.53 102 PRO A N 1
ATOM 800 C CA . PRO A 1 102 ? -18.028 -25.458 27.851 1.00 48.53 102 PRO A CA 1
ATOM 801 C C . PRO A 1 102 ? -18.341 -26.631 28.785 1.00 48.53 102 PRO A C 1
ATOM 803 O O . PRO A 1 102 ? -19.441 -27.180 28.769 1.00 48.53 102 PRO A O 1
ATOM 806 N N . ASN A 1 103 ? -17.359 -27.051 29.576 1.00 51.53 103 ASN A N 1
ATOM 807 C CA . ASN A 1 103 ? -17.582 -27.923 30.720 1.00 51.53 103 ASN A CA 1
ATOM 808 C C . ASN A 1 103 ? -18.233 -27.095 31.835 1.00 51.53 103 ASN A C 1
ATOM 810 O O . ASN A 1 103 ? -17.564 -26.549 32.706 1.00 51.53 103 ASN A O 1
ATOM 814 N N . TYR A 1 104 ? -19.559 -26.969 31.789 1.00 48.75 104 TYR A N 1
ATOM 815 C CA . TYR A 1 104 ? -20.306 -26.564 32.970 1.00 48.75 104 TYR A CA 1
ATOM 816 C C . TYR A 1 104 ? -20.333 -27.764 33.928 1.00 48.75 104 TYR A C 1
ATOM 818 O O . TYR A 1 104 ? -20.938 -28.796 33.645 1.00 48.75 104 TYR A O 1
ATOM 826 N N . GLU A 1 105 ? -19.649 -27.660 35.062 1.00 53.31 105 GLU A N 1
ATOM 827 C CA . GLU A 1 105 ? -19.910 -28.556 36.185 1.00 53.31 105 GLU A CA 1
ATOM 828 C C . GLU A 1 105 ? -21.163 -28.048 36.901 1.00 53.31 105 GLU A C 1
ATOM 830 O O . GLU A 1 105 ? -21.160 -27.045 37.609 1.00 53.31 105 GLU A O 1
ATOM 835 N N . THR A 1 106 ? -22.280 -28.733 36.669 1.00 57.12 106 THR A N 1
ATOM 836 C CA . THR A 1 106 ? -23.443 -28.701 37.555 1.00 57.12 106 THR A CA 1
ATOM 837 C C . THR A 1 106 ? -23.580 -30.077 38.182 1.00 57.12 106 THR A C 1
ATOM 839 O O . THR A 1 106 ? -24.037 -31.009 37.530 1.00 57.12 106 THR A O 1
ATOM 842 N N . CYS A 1 107 ? -23.166 -30.198 39.441 1.00 45.31 107 CYS A N 1
ATOM 8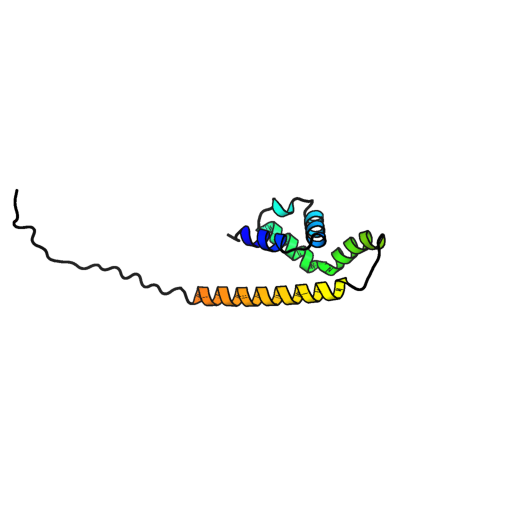43 C CA . CYS A 1 107 ? -23.558 -31.244 40.389 1.00 45.31 107 CYS A CA 1
ATOM 844 C C . CYS A 1 107 ? -23.005 -30.790 41.759 1.00 45.31 107 CYS A C 1
ATOM 846 O O . CYS A 1 107 ? -21.829 -30.477 41.845 1.00 45.31 107 CYS A O 1
ATOM 848 N N . GLY A 1 108 ? -23.735 -30.605 42.858 1.00 50.25 108 GLY A N 1
ATOM 849 C CA . GLY A 1 108 ? -24.960 -31.269 43.281 1.00 50.25 108 GLY A CA 1
ATOM 850 C C . GLY A 1 108 ? -24.675 -32.231 44.445 1.00 50.25 108 GLY A C 1
ATOM 851 O O . GLY A 1 108 ? -24.697 -33.435 44.231 1.00 50.25 108 GLY A O 1
ATOM 852 N N . GLY A 1 109 ? -24.457 -31.697 45.661 1.00 49.19 109 GLY A N 1
ATOM 853 C CA . GLY A 1 109 ? -24.506 -32.422 46.955 1.00 49.19 109 GLY A CA 1
ATOM 854 C C . GLY A 1 109 ? -23.151 -32.900 47.515 1.00 49.19 109 GLY A C 1
ATOM 855 O O . GLY A 1 109 ? -22.243 -33.195 46.754 1.00 49.19 109 GLY A O 1
ATOM 856 N N . SER A 1 110 ? -22.897 -32.996 48.827 1.00 52.03 110 SER A N 1
ATOM 857 C CA . SER A 1 110 ? -23.711 -32.759 50.031 1.00 52.03 110 SER A CA 1
ATOM 858 C C . SER A 1 110 ? -22.752 -32.436 51.186 1.00 52.03 110 SER A C 1
ATOM 860 O O . SER A 1 110 ? -22.028 -33.322 51.633 1.00 52.03 110 SER A O 1
ATOM 862 N N . HIS A 1 111 ? -22.744 -31.208 51.704 1.00 53.19 111 HIS A N 1
ATOM 863 C CA . HIS A 1 111 ? -22.071 -30.920 52.975 1.00 53.19 111 HIS A CA 1
ATOM 864 C C . HIS A 1 111 ? -23.083 -30.339 53.961 1.00 53.19 111 HIS A C 1
ATOM 866 O O . HIS A 1 111 ? -23.625 -29.255 53.757 1.00 53.19 111 HIS A O 1
ATOM 872 N N . SER A 1 112 ? -23.366 -31.131 55.001 1.00 55.66 112 SER A N 1
ATOM 873 C CA . SER A 1 112 ? -24.155 -30.745 56.171 1.00 55.66 112 SER A CA 1
ATOM 874 C C . SER A 1 112 ? -23.456 -29.593 56.883 1.00 55.66 112 SER A C 1
ATOM 876 O O . SER A 1 112 ? -22.306 -29.735 57.296 1.00 55.66 112 SER A O 1
ATOM 878 N N . PHE A 1 113 ? -24.145 -28.464 57.034 1.00 54.91 113 PHE A N 1
ATOM 879 C CA . PHE A 1 113 ? -23.715 -27.364 57.894 1.00 54.91 113 PHE A CA 1
ATOM 880 C C . PHE A 1 113 ? -24.166 -27.670 59.326 1.00 54.91 113 PHE A C 1
ATOM 882 O O . PHE A 1 113 ? -25.141 -27.111 59.819 1.00 54.91 113 PHE A O 1
ATOM 889 N N . THR A 1 114 ? -23.509 -28.622 59.977 1.00 59.59 114 THR A N 1
ATOM 890 C CA . THR A 1 114 ? -23.672 -28.837 61.416 1.00 59.59 114 THR A CA 1
ATOM 891 C C . THR A 1 114 ? -22.292 -28.961 62.045 1.00 59.59 114 THR A C 1
ATOM 893 O O . THR A 1 114 ? -21.529 -29.856 61.690 1.00 59.59 114 THR A O 1
ATOM 896 N N . ASP A 1 115 ? -22.038 -28.037 62.972 1.00 54.53 115 ASP A N 1
ATOM 897 C CA . ASP A 1 115 ? -21.022 -28.060 64.027 1.00 54.53 115 ASP A CA 1
ATOM 898 C C . ASP A 1 115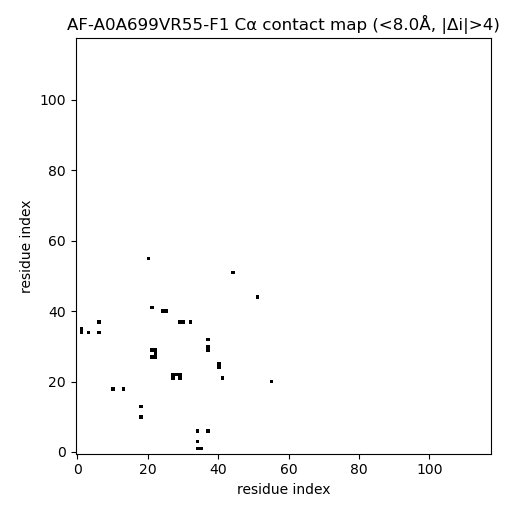 ? -19.588 -27.631 63.671 1.00 54.53 115 ASP A C 1
ATOM 900 O O . ASP A 1 115 ? -18.718 -28.459 63.416 1.00 54.53 115 ASP A O 1
ATOM 904 N N . CYS A 1 116 ? -19.293 -26.330 63.816 1.00 39.75 116 CYS A N 1
ATOM 905 C CA . CYS A 1 116 ? -18.210 -25.924 64.728 1.00 39.75 116 CYS A CA 1
ATOM 906 C C . CYS A 1 116 ? -18.259 -24.421 65.100 1.00 39.75 116 CYS A C 1
ATOM 908 O O . CYS A 1 116 ? -18.673 -23.612 64.269 1.00 39.75 116 CYS A O 1
ATOM 910 N N . PRO A 1 117 ? -17.872 -24.049 66.338 1.00 50.06 117 PRO A N 1
ATOM 911 C CA . PRO A 1 117 ? -18.436 -22.912 67.066 1.00 50.06 117 PRO A CA 1
ATOM 912 C C . PRO A 1 117 ? -17.540 -21.664 67.110 1.00 50.06 117 PRO A C 1
ATOM 914 O O . PRO A 1 117 ? -16.328 -21.736 66.896 1.00 50.06 117 PRO A O 1
ATOM 917 N N . ALA A 1 118 ? -18.149 -20.553 67.529 1.00 45.25 118 ALA A N 1
ATOM 918 C CA . ALA A 1 118 ? -17.556 -19.595 68.461 1.00 45.25 118 ALA A CA 1
ATOM 919 C C . ALA A 1 118 ? -18.618 -19.206 69.499 1.00 45.25 118 ALA A C 1
ATOM 921 O O . ALA A 1 118 ? -19.774 -18.971 69.077 1.00 45.25 118 ALA A O 1
#